Protein AF-A0A1N7RI82-F1 (afdb_monomer_lite)

Sequence (164 aa):
MKDYDRRIKKYEMATQLLIYEGQMLWTILSAFLVTNTLLLGFVGQMVSNLKPLTFLSNWPCFIAGILGFLLMIPWTGTFLRNSDYYHFRMEQAKEAEPEEYQLLRNRGELFAEGNRVVVNNKGIRIGHFACILRNKRAVYFLLGIFYVLYMFIIVTFGPWWCNK

Radius of gyration: 23.01 Å; chains: 1; bounding box: 55×22×74 Å

Organism: NCBI:txid477680

pLDDT: mean 87.97, std 8.35, range [49.88, 96.75]

Structure (mmCIF, N/CA/C/O backbone):
data_AF-A0A1N7RI82-F1
#
_entry.id   AF-A0A1N7RI82-F1
#
loop_
_atom_site.group_PDB
_atom_site.id
_atom_site.type_symbol
_atom_site.label_atom_id
_atom_site.label_alt_id
_atom_site.label_comp_id
_atom_site.label_asym_id
_atom_site.label_entity_id
_atom_site.label_seq_id
_atom_site.pdbx_PDB_ins_code
_atom_site.Cartn_x
_atom_site.Cartn_y
_atom_site.Cartn_z
_atom_site.occupancy
_atom_site.B_iso_or_equiv
_atom_site.auth_seq_id
_atom_site.auth_comp_id
_atom_site.auth_asym_id
_atom_site.auth_atom_id
_atom_site.pdbx_PDB_model_num
ATOM 1 N N . MET A 1 1 ? -10.164 -3.419 40.271 1.00 59.47 1 MET A N 1
ATOM 2 C CA . MET A 1 1 ? -10.758 -2.865 39.032 1.00 59.47 1 MET A CA 1
ATOM 3 C C . MET A 1 1 ? -12.102 -3.531 38.846 1.00 59.47 1 MET A C 1
ATOM 5 O O . MET A 1 1 ? -12.144 -4.749 38.989 1.00 59.47 1 MET A O 1
ATOM 9 N N . LYS A 1 2 ? -13.182 -2.778 38.606 1.00 82.62 2 LYS A N 1
ATOM 10 C CA . LYS A 1 2 ? -14.469 -3.406 38.277 1.00 82.62 2 LYS A CA 1
ATOM 11 C C . LYS A 1 2 ? -14.312 -4.129 36.933 1.00 82.62 2 LYS A C 1
ATOM 13 O O . LYS A 1 2 ? -13.524 -3.693 36.096 1.00 82.62 2 LYS A O 1
ATOM 18 N N . ASP A 1 3 ? -15.016 -5.242 36.742 1.00 85.62 3 ASP A N 1
ATOM 19 C CA . ASP A 1 3 ? -14.907 -6.062 35.523 1.00 85.62 3 ASP A CA 1
ATOM 20 C C . ASP A 1 3 ? -15.145 -5.232 34.245 1.00 85.62 3 ASP A C 1
ATOM 22 O O . ASP A 1 3 ? -14.400 -5.326 33.271 1.00 85.62 3 ASP A O 1
ATOM 26 N N . TYR A 1 4 ? -16.093 -4.296 34.320 1.00 86.06 4 TYR A N 1
ATOM 27 C CA . TYR A 1 4 ? -16.379 -3.310 33.280 1.00 86.06 4 TYR A CA 1
ATOM 28 C C . TYR A 1 4 ? -15.152 -2.478 32.861 1.00 86.06 4 TYR A C 1
ATOM 30 O O . TYR A 1 4 ? -14.824 -2.424 31.674 1.00 86.06 4 TYR A O 1
ATOM 38 N N . ASP A 1 5 ? -14.416 -1.907 33.823 1.00 90.50 5 ASP A N 1
ATOM 39 C CA . ASP A 1 5 ? -13.219 -1.093 33.555 1.00 90.50 5 ASP A CA 1
ATOM 40 C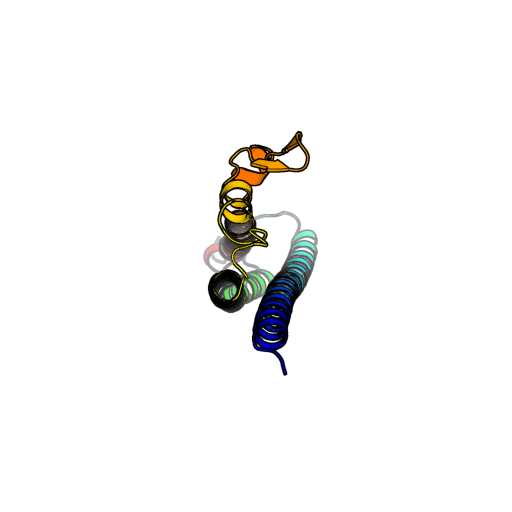 C . ASP A 1 5 ? -12.139 -1.914 32.836 1.00 90.50 5 ASP A C 1
ATOM 42 O O . ASP A 1 5 ? -11.432 -1.421 31.955 1.00 90.50 5 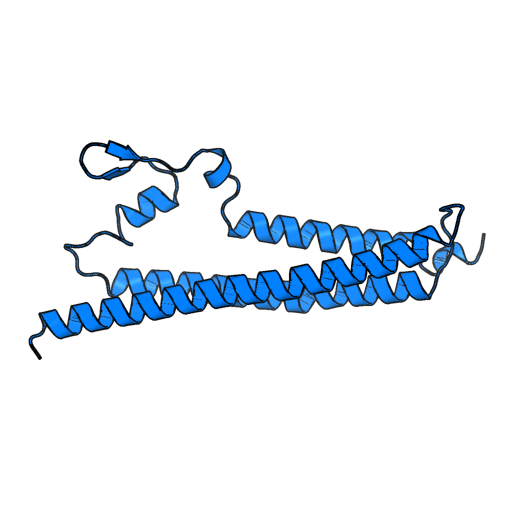ASP A O 1
ATOM 46 N N . ARG A 1 6 ? -12.023 -3.202 33.190 1.00 89.75 6 ARG A N 1
ATOM 47 C CA . ARG A 1 6 ? -11.075 -4.125 32.559 1.00 89.75 6 ARG A CA 1
ATOM 48 C C . ARG A 1 6 ? -11.442 -4.396 31.100 1.00 89.75 6 ARG A C 1
ATOM 50 O O . ARG A 1 6 ? -10.543 -4.418 30.258 1.00 89.75 6 ARG A O 1
ATOM 57 N N . ARG A 1 7 ? -12.730 -4.594 30.787 1.00 89.25 7 ARG A N 1
ATOM 58 C CA . ARG A 1 7 ? -13.189 -4.815 29.403 1.00 89.25 7 ARG A CA 1
ATOM 59 C C . ARG A 1 7 ? -12.972 -3.583 28.532 1.00 89.25 7 ARG A C 1
ATOM 61 O O . ARG A 1 7 ? -12.435 -3.722 27.438 1.00 89.25 7 ARG A O 1
ATOM 68 N N . ILE A 1 8 ? -13.313 -2.394 29.034 1.00 91.38 8 ILE A N 1
ATOM 69 C CA . ILE A 1 8 ? -13.075 -1.135 28.311 1.00 91.38 8 ILE A CA 1
ATOM 70 C C . ILE A 1 8 ? -11.592 -0.964 28.018 1.00 91.38 8 ILE A C 1
ATOM 72 O O . ILE A 1 8 ? -11.222 -0.723 26.874 1.00 91.38 8 ILE A O 1
ATOM 76 N N . LYS A 1 9 ? -10.732 -1.164 29.021 1.00 93.00 9 LYS A N 1
ATOM 77 C CA . LYS A 1 9 ? -9.287 -1.046 28.830 1.00 93.00 9 LYS A CA 1
ATOM 78 C C . LYS A 1 9 ? -8.762 -2.037 27.788 1.00 93.00 9 LYS A C 1
ATOM 80 O O . LYS A 1 9 ? -7.910 -1.681 26.981 1.00 93.00 9 LYS A O 1
ATOM 85 N N . LYS A 1 10 ? -9.279 -3.273 27.763 1.00 91.75 10 LYS A N 1
ATOM 86 C CA . LYS A 1 10 ? -8.923 -4.265 26.734 1.00 91.75 10 LYS A CA 1
ATOM 87 C C . LYS A 1 10 ? -9.333 -3.793 25.335 1.00 91.75 10 LYS A C 1
ATOM 89 O O . LYS A 1 10 ? -8.525 -3.890 24.415 1.00 91.75 10 LYS A O 1
ATOM 94 N N . TYR A 1 11 ? -10.552 -3.277 25.183 1.00 93.19 11 TYR A N 1
ATOM 95 C CA . TYR A 1 11 ? -11.046 -2.735 23.916 1.00 93.19 11 TYR A CA 1
ATOM 96 C C . TYR A 1 11 ? -10.230 -1.525 23.443 1.00 93.19 11 TYR A C 1
ATOM 98 O O . TYR A 1 11 ? -9.838 -1.451 22.278 1.00 93.19 11 TYR A O 1
ATOM 106 N N . GLU A 1 12 ? -9.907 -0.612 24.357 1.00 93.88 12 GLU A N 1
ATOM 107 C CA . GLU A 1 12 ? -9.074 0.556 24.081 1.00 93.88 12 GLU A CA 1
ATOM 108 C C . GLU A 1 12 ? -7.683 0.140 23.591 1.00 93.88 12 GLU A C 1
ATOM 110 O O . GLU A 1 12 ? -7.244 0.586 22.533 1.00 93.88 12 GLU A O 1
ATOM 115 N N . MET A 1 13 ? -7.018 -0.781 24.297 1.00 95.00 13 MET A N 1
ATOM 116 C CA . MET A 1 13 ? -5.702 -1.290 23.895 1.00 95.00 13 MET A CA 1
ATOM 117 C C . MET A 1 13 ? -5.752 -2.022 22.546 1.00 95.00 13 MET A C 1
ATOM 119 O O . MET A 1 13 ? -4.852 -1.853 21.724 1.00 95.00 13 MET A O 1
ATOM 123 N N . ALA A 1 14 ? -6.804 -2.806 22.283 1.00 93.81 14 ALA A N 1
ATOM 124 C CA . ALA A 1 14 ? -6.983 -3.480 20.997 1.00 93.81 14 ALA A CA 1
ATOM 125 C C . ALA A 1 14 ? -7.177 -2.475 19.847 1.00 93.81 14 ALA A C 1
ATOM 127 O O . ALA A 1 14 ? -6.582 -2.625 18.781 1.00 93.81 14 ALA A O 1
ATOM 128 N N . THR A 1 15 ? -7.948 -1.414 20.086 1.00 93.75 15 THR A N 1
ATOM 129 C CA . THR A 1 15 ? -8.180 -0.341 19.111 1.00 93.75 15 THR A CA 1
ATOM 130 C C . THR A 1 15 ? -6.909 0.471 18.858 1.00 93.75 15 THR A C 1
ATOM 132 O O . THR A 1 15 ? -6.587 0.766 17.710 1.00 93.75 15 THR A O 1
ATOM 135 N N . GLN A 1 16 ? -6.139 0.787 19.903 1.00 95.31 16 GLN A N 1
ATOM 136 C CA . GLN A 1 16 ? -4.841 1.455 19.765 1.00 95.31 16 GLN A CA 1
ATOM 137 C C . GLN A 1 16 ? -3.868 0.623 18.924 1.00 95.31 16 GLN A C 1
ATOM 139 O O . GLN A 1 16 ? -3.205 1.159 18.037 1.00 95.31 16 GLN A O 1
ATOM 144 N N . LEU A 1 17 ? -3.826 -0.694 19.148 1.00 94.00 17 LEU A N 1
ATOM 145 C CA . LEU A 1 17 ? -2.995 -1.599 18.361 1.00 94.00 17 LEU A CA 1
ATOM 146 C C . LEU A 1 17 ? -3.443 -1.653 16.893 1.00 94.00 17 LEU A C 1
ATOM 148 O O . LEU A 1 17 ? -2.609 -1.596 15.996 1.00 94.00 17 LEU A O 1
ATOM 152 N N . LEU A 1 18 ? -4.752 -1.697 16.634 1.00 93.25 18 LEU A N 1
ATOM 153 C CA . LEU A 1 18 ? -5.304 -1.628 15.280 1.00 93.25 18 LEU A CA 1
ATOM 154 C C . LEU A 1 18 ? -4.913 -0.326 14.557 1.00 93.25 18 LEU A C 1
ATOM 156 O O . LEU A 1 18 ? -4.528 -0.359 13.387 1.00 93.25 18 LEU A O 1
ATOM 160 N N . ILE A 1 19 ? -5.003 0.816 15.245 1.00 94.00 19 ILE A N 1
ATOM 161 C CA . ILE A 1 19 ? -4.603 2.120 14.696 1.00 94.00 19 ILE A CA 1
ATOM 162 C C . ILE A 1 19 ? -3.110 2.118 14.361 1.00 94.00 19 ILE A C 1
ATOM 164 O O . ILE A 1 19 ? -2.734 2.547 13.270 1.00 94.00 19 ILE A O 1
ATOM 168 N N . TYR A 1 20 ? -2.274 1.599 15.264 1.00 94.81 20 TYR A N 1
ATOM 169 C CA . TYR A 1 20 ? -0.834 1.473 15.051 1.00 94.81 20 TYR A CA 1
ATOM 170 C C . TYR A 1 20 ? -0.505 0.638 13.803 1.00 94.81 20 TYR A C 1
ATOM 172 O O . TYR A 1 20 ? 0.255 1.088 12.947 1.00 94.81 20 TYR A O 1
ATOM 180 N N . GLU A 1 21 ? -1.126 -0.534 13.638 1.00 91.94 21 GLU A N 1
ATOM 181 C CA . GLU A 1 21 ? -0.935 -1.370 12.441 1.00 91.94 21 GLU A CA 1
ATOM 182 C C . GLU A 1 21 ? -1.376 -0.644 11.160 1.00 91.94 21 GLU A C 1
ATOM 184 O O . GLU A 1 21 ? -0.702 -0.708 10.131 1.00 91.94 21 GLU A O 1
ATOM 189 N N . GLY A 1 22 ? -2.482 0.107 11.219 1.00 92.00 22 GLY A N 1
ATOM 190 C CA . GLY A 1 22 ? -2.943 0.934 10.102 1.00 92.00 22 GLY A CA 1
ATOM 191 C C . GLY A 1 22 ? -1.936 2.024 9.713 1.00 92.00 22 GLY A C 1
ATOM 192 O O . GLY A 1 22 ? -1.664 2.229 8.528 1.00 92.00 22 GLY A O 1
ATOM 193 N N . GLN A 1 23 ? -1.338 2.695 10.701 1.00 93.88 23 GLN A N 1
ATOM 194 C CA . GLN A 1 23 ? -0.295 3.703 10.485 1.00 93.88 23 GLN A CA 1
ATOM 195 C C . GLN A 1 23 ? 0.992 3.095 9.921 1.00 93.88 23 GLN A C 1
ATOM 197 O O . GLN A 1 23 ? 1.612 3.678 9.027 1.00 93.88 23 GLN A O 1
ATOM 202 N N . MET A 1 24 ? 1.382 1.914 10.400 1.00 91.19 24 MET A N 1
ATOM 203 C CA . MET A 1 24 ? 2.546 1.191 9.895 1.00 91.19 24 MET A CA 1
ATOM 204 C C . MET A 1 24 ? 2.350 0.788 8.430 1.00 91.19 24 MET A C 1
ATOM 206 O O . MET A 1 24 ? 3.229 1.039 7.605 1.00 91.19 24 MET A O 1
ATOM 210 N N . LEU A 1 25 ? 1.169 0.269 8.073 1.00 90.19 25 LEU A N 1
ATOM 211 C CA . LEU A 1 25 ? 0.810 -0.042 6.688 1.00 90.19 25 LEU A CA 1
ATOM 212 C C . LEU A 1 25 ? 0.918 1.199 5.788 1.00 90.19 25 LEU A C 1
ATOM 214 O O . LEU A 1 25 ? 1.517 1.125 4.713 1.00 90.19 25 LEU A O 1
ATOM 218 N N . TRP A 1 26 ? 0.401 2.348 6.236 1.00 90.62 26 TRP A N 1
ATOM 219 C CA . TRP A 1 26 ? 0.492 3.608 5.490 1.00 90.62 26 TRP A CA 1
ATOM 220 C C . TRP A 1 26 ? 1.932 4.117 5.335 1.00 90.62 26 TRP A C 1
ATOM 222 O O . TRP A 1 26 ? 2.329 4.565 4.256 1.00 90.62 26 TRP A O 1
ATOM 232 N N . THR A 1 27 ? 2.731 4.010 6.395 1.00 93.19 27 THR A N 1
ATOM 233 C CA . THR A 1 27 ? 4.144 4.414 6.401 1.00 93.19 27 THR A CA 1
ATOM 234 C C . THR A 1 27 ? 4.955 3.586 5.410 1.00 93.19 27 THR A C 1
ATOM 236 O O . THR A 1 27 ? 5.689 4.140 4.593 1.00 93.19 27 THR A O 1
ATOM 239 N N . ILE A 1 28 ? 4.772 2.264 5.424 1.00 90.75 28 ILE A N 1
ATOM 240 C CA . ILE A 1 28 ? 5.440 1.338 4.505 1.00 90.75 28 ILE A CA 1
ATOM 241 C C . ILE A 1 28 ? 5.031 1.631 3.062 1.00 90.75 28 ILE A C 1
ATOM 243 O O . ILE A 1 28 ? 5.893 1.742 2.190 1.00 90.75 28 ILE A O 1
ATOM 247 N N . LEU A 1 29 ? 3.728 1.799 2.808 1.00 91.62 29 LEU A N 1
ATOM 248 C CA . LEU A 1 29 ? 3.223 2.133 1.478 1.00 91.62 29 LEU A CA 1
ATOM 249 C C . LEU A 1 29 ? 3.874 3.416 0.946 1.00 91.62 29 LEU A C 1
ATOM 251 O O . LEU A 1 29 ? 4.347 3.438 -0.188 1.00 91.62 29 LEU A O 1
ATOM 255 N N . SER A 1 30 ? 3.942 4.454 1.780 1.00 93.19 30 SER A N 1
ATOM 256 C CA . SER A 1 30 ? 4.514 5.753 1.419 1.00 93.19 30 SER A CA 1
ATOM 257 C C . SER A 1 30 ? 6.019 5.670 1.151 1.00 93.19 30 SER A C 1
ATOM 259 O O . SER A 1 30 ? 6.492 6.200 0.147 1.00 93.19 30 SER A O 1
ATOM 261 N N . ALA A 1 31 ? 6.776 4.967 1.998 1.00 94.19 31 ALA A N 1
ATOM 262 C CA . ALA A 1 31 ? 8.226 4.834 1.860 1.00 94.19 31 ALA A CA 1
ATOM 263 C C . ALA A 1 31 ? 8.623 4.158 0.537 1.00 94.19 31 ALA A C 1
ATOM 265 O O . ALA A 1 31 ? 9.493 4.651 -0.190 1.00 94.19 31 ALA A O 1
ATOM 266 N N . PHE A 1 32 ? 7.947 3.063 0.182 1.00 93.81 32 PHE A N 1
ATOM 267 C CA . PHE A 1 32 ? 8.202 2.379 -1.082 1.00 93.81 32 PHE A CA 1
ATOM 268 C C . PHE A 1 32 ? 7.674 3.159 -2.286 1.00 93.81 32 PHE A C 1
ATOM 270 O O . PHE A 1 32 ? 8.348 3.193 -3.314 1.00 93.81 32 PHE A O 1
ATOM 277 N N . LEU A 1 33 ? 6.518 3.820 -2.177 1.00 94.31 33 LEU A N 1
ATOM 278 C CA . LEU A 1 33 ? 5.994 4.652 -3.259 1.00 94.31 33 LEU A CA 1
ATOM 279 C C . LEU A 1 33 ? 6.974 5.776 -3.619 1.00 94.31 33 LEU A C 1
ATOM 281 O O . LEU A 1 33 ? 7.293 5.959 -4.794 1.00 94.31 33 LEU A O 1
ATOM 285 N N . VAL A 1 34 ? 7.494 6.490 -2.617 1.00 95.50 34 VAL A N 1
ATOM 286 C CA . VAL A 1 34 ? 8.486 7.556 -2.8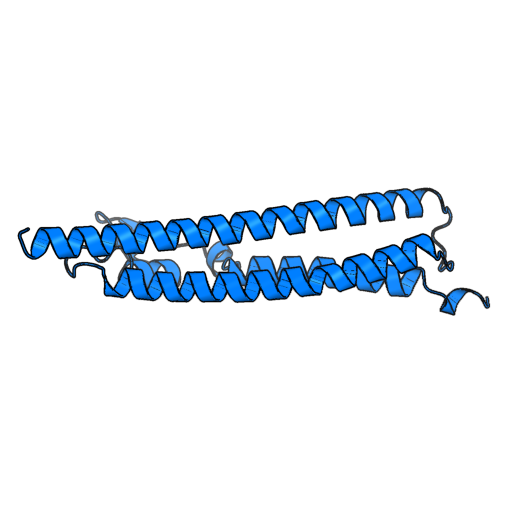16 1.00 95.50 34 VAL A CA 1
ATOM 287 C C . VAL A 1 34 ? 9.757 6.991 -3.441 1.00 95.50 34 VAL A C 1
ATOM 289 O O . VAL A 1 34 ? 10.219 7.510 -4.454 1.00 95.50 34 VAL A O 1
ATOM 292 N N . THR A 1 35 ? 10.279 5.890 -2.898 1.00 94.12 35 THR A N 1
ATOM 293 C CA . THR A 1 35 ? 11.499 5.247 -3.410 1.00 94.12 35 THR A CA 1
ATOM 294 C C . THR A 1 35 ? 11.368 4.852 -4.882 1.00 94.12 35 THR A C 1
ATOM 296 O O . THR A 1 35 ? 12.224 5.201 -5.694 1.00 94.12 35 THR A O 1
ATOM 299 N N . ASN A 1 36 ? 10.278 4.175 -5.256 1.00 93.56 36 ASN A N 1
ATOM 300 C CA . ASN A 1 36 ? 10.062 3.750 -6.640 1.00 93.56 36 ASN A CA 1
ATOM 301 C C . ASN A 1 36 ? 9.819 4.942 -7.578 1.00 93.56 36 ASN A C 1
ATOM 303 O O . ASN A 1 36 ? 10.306 4.947 -8.707 1.00 93.56 36 ASN A O 1
ATOM 307 N N . THR A 1 37 ? 9.125 5.983 -7.110 1.00 94.81 37 THR A N 1
ATOM 308 C CA . THR A 1 37 ? 8.914 7.217 -7.885 1.00 94.81 37 THR A CA 1
ATOM 309 C C . THR A 1 37 ? 10.234 7.935 -8.161 1.00 94.81 37 THR A C 1
ATOM 311 O O . THR A 1 37 ? 10.475 8.348 -9.292 1.00 94.81 37 THR A O 1
ATOM 314 N N . LEU A 1 38 ? 11.115 8.042 -7.161 1.00 95.31 38 LEU A N 1
ATOM 315 C CA . LEU A 1 38 ? 12.451 8.618 -7.333 1.00 95.31 38 LEU A CA 1
ATOM 316 C C . LEU A 1 38 ? 13.277 7.810 -8.335 1.00 95.31 38 LEU A C 1
ATOM 318 O O . LEU A 1 38 ? 13.870 8.387 -9.244 1.00 95.31 38 LEU A O 1
ATOM 322 N N . LEU A 1 39 ? 13.272 6.480 -8.213 1.00 93.06 39 LEU A N 1
ATOM 323 C CA . LEU A 1 39 ? 14.000 5.603 -9.127 1.00 93.06 39 LEU A CA 1
ATOM 324 C C . LEU A 1 39 ? 13.486 5.742 -10.567 1.00 93.06 39 LEU A C 1
ATOM 326 O O . LEU A 1 39 ? 14.287 5.890 -11.488 1.00 93.06 39 LEU A O 1
ATOM 330 N N . LEU A 1 40 ? 12.164 5.776 -10.768 1.00 93.94 40 LEU A N 1
ATOM 331 C CA . LEU A 1 40 ? 11.577 6.053 -12.082 1.00 93.94 40 LEU A CA 1
ATOM 332 C C . LEU A 1 40 ? 11.931 7.449 -12.599 1.00 93.94 40 LEU A C 1
ATOM 334 O O . LEU A 1 40 ? 12.180 7.594 -13.791 1.00 93.94 40 LEU A O 1
ATOM 338 N N . GLY A 1 41 ? 11.985 8.460 -11.730 1.00 93.44 41 GLY A N 1
ATOM 339 C CA . GLY A 1 41 ? 12.415 9.811 -12.092 1.00 93.44 41 GLY A CA 1
ATOM 340 C C . GLY A 1 41 ? 13.846 9.837 -12.629 1.00 93.44 41 GLY A C 1
ATOM 341 O O . GLY A 1 41 ? 14.097 10.422 -13.682 1.00 93.44 41 GLY A O 1
ATOM 342 N N . PHE A 1 42 ? 14.770 9.132 -11.967 1.00 91.44 42 PHE A N 1
ATOM 343 C CA . PHE A 1 42 ? 16.144 8.983 -12.452 1.00 91.44 42 PHE A CA 1
ATOM 344 C C . PHE A 1 42 ? 16.203 8.260 -13.798 1.00 91.44 42 PHE A C 1
ATOM 346 O O . PHE A 1 42 ? 16.865 8.745 -14.714 1.00 91.44 42 PHE A O 1
ATOM 353 N N . VAL A 1 43 ? 15.473 7.151 -13.955 1.00 90.38 43 VAL A N 1
ATOM 354 C CA . VAL A 1 43 ? 15.405 6.442 -15.243 1.00 90.38 43 VAL A CA 1
ATOM 355 C C . VAL A 1 43 ? 14.837 7.355 -16.331 1.00 90.38 43 VAL A C 1
ATOM 357 O O . VAL A 1 43 ? 15.424 7.461 -17.403 1.00 90.38 43 VAL A O 1
ATOM 360 N N . GLY A 1 44 ? 13.751 8.079 -16.054 1.00 90.06 44 GLY A N 1
ATOM 361 C CA . GLY A 1 44 ? 13.150 9.032 -16.986 1.00 90.06 44 GLY A CA 1
ATOM 362 C C . GLY A 1 44 ? 14.127 10.123 -17.430 1.00 90.06 44 GLY A C 1
ATOM 363 O O . GLY A 1 44 ? 14.221 10.416 -18.623 1.00 90.06 44 GLY A O 1
ATOM 364 N N . GLN A 1 45 ? 14.920 10.662 -16.500 1.00 89.75 45 GLN A N 1
ATOM 365 C CA . GLN A 1 45 ? 15.963 11.638 -16.814 1.00 89.75 45 GLN A CA 1
ATOM 366 C C . GLN A 1 45 ? 17.031 11.040 -17.738 1.00 89.75 45 GLN A C 1
ATOM 368 O O . GLN A 1 45 ? 17.402 11.664 -18.732 1.00 89.75 45 GLN A O 1
ATOM 373 N N . MET A 1 46 ? 17.499 9.822 -17.453 1.00 86.69 46 MET A N 1
ATOM 374 C CA . MET A 1 46 ? 18.495 9.141 -18.286 1.00 86.69 46 MET A CA 1
ATOM 375 C C . MET A 1 46 ? 17.969 8.892 -19.698 1.00 86.69 46 MET A C 1
ATOM 377 O O . MET A 1 46 ? 18.667 9.172 -20.668 1.00 86.69 46 MET A O 1
ATOM 381 N N . VAL A 1 47 ? 16.718 8.444 -19.814 1.00 86.25 47 VAL A N 1
ATOM 382 C CA . VAL A 1 47 ? 16.053 8.214 -21.100 1.00 86.25 47 VAL A CA 1
ATOM 383 C C . VAL A 1 47 ? 15.897 9.509 -21.897 1.00 86.25 47 VAL A C 1
ATOM 385 O O . VAL A 1 47 ? 16.102 9.509 -23.110 1.00 86.25 47 VAL A O 1
ATOM 388 N N . SER A 1 48 ? 15.593 10.632 -21.242 1.00 84.25 48 SER A N 1
ATOM 389 C CA . SER A 1 48 ? 15.407 11.919 -21.926 1.00 84.25 48 SER A CA 1
ATOM 390 C C . SER A 1 48 ? 16.664 12.420 -22.655 1.00 84.25 48 SER A C 1
ATOM 392 O O . SER A 1 48 ? 16.552 13.119 -23.666 1.00 84.25 48 SER A O 1
ATOM 394 N N . ASN A 1 49 ? 17.848 12.006 -22.190 1.00 81.50 49 ASN A N 1
ATOM 395 C CA . ASN A 1 49 ? 19.138 12.356 -22.781 1.00 81.50 49 ASN A CA 1
ATOM 396 C C . ASN A 1 49 ? 19.511 11.490 -24.000 1.00 81.50 49 ASN A C 1
ATOM 398 O O . ASN A 1 49 ? 20.449 11.831 -24.713 1.00 81.50 49 ASN A O 1
ATOM 402 N N . LEU A 1 50 ? 18.796 10.388 -24.262 1.00 75.00 50 LEU A N 1
ATOM 403 C CA . LEU A 1 50 ? 19.159 9.384 -25.276 1.00 75.00 50 LEU A CA 1
ATOM 404 C C . LEU A 1 50 ? 18.502 9.599 -26.651 1.00 75.00 50 LEU A C 1
ATOM 406 O O . LEU A 1 50 ? 18.478 8.670 -27.449 1.00 75.00 50 LEU A O 1
ATOM 410 N N . LYS A 1 51 ? 17.936 10.779 -26.947 1.00 70.31 51 LYS A N 1
ATOM 411 C CA . LYS A 1 51 ? 17.153 11.006 -28.182 1.00 70.31 51 LYS A CA 1
ATOM 412 C C . LYS A 1 51 ? 17.887 10.529 -29.457 1.00 70.31 51 LYS A C 1
ATOM 414 O O . LYS A 1 51 ? 19.034 10.930 -29.652 1.00 70.31 51 LYS A O 1
ATOM 419 N N . PRO A 1 52 ? 17.208 9.813 -30.382 1.00 64.81 52 PRO A N 1
ATOM 420 C CA . PRO A 1 52 ? 15.808 9.366 -30.346 1.00 64.81 52 PRO A CA 1
ATOM 421 C C . PRO A 1 52 ? 15.568 8.134 -29.455 1.00 64.81 52 PRO A C 1
ATOM 423 O O . PRO A 1 52 ? 16.458 7.328 -29.229 1.00 64.81 52 PRO A O 1
ATOM 426 N N . LEU A 1 53 ? 14.324 7.982 -28.983 1.00 64.38 53 LEU A N 1
ATOM 427 C CA . LEU A 1 53 ? 13.839 6.873 -28.145 1.00 64.38 53 LEU A CA 1
ATOM 428 C C . LEU A 1 53 ? 13.685 5.589 -28.985 1.00 64.38 53 LEU A C 1
ATOM 430 O O . LEU A 1 53 ? 12.593 5.057 -29.158 1.00 64.38 53 LEU A O 1
ATOM 434 N N . THR A 1 54 ? 14.767 5.145 -29.612 1.00 62.38 54 THR A N 1
ATOM 435 C CA . THR A 1 54 ? 14.825 3.856 -30.294 1.00 62.38 54 THR A CA 1
ATOM 436 C C . THR A 1 54 ? 15.069 2.754 -29.269 1.00 62.38 54 THR A C 1
ATOM 438 O O . THR A 1 54 ? 15.580 2.998 -28.175 1.00 62.38 54 THR A O 1
ATOM 441 N N . PHE A 1 55 ? 14.671 1.530 -29.618 1.00 65.44 55 PHE A N 1
ATOM 442 C CA . PHE A 1 55 ? 15.034 0.322 -28.887 1.00 65.44 55 PHE A CA 1
ATOM 443 C C . PHE A 1 55 ? 16.557 0.153 -28.921 1.00 65.44 55 PHE A C 1
ATOM 445 O O . PHE A 1 55 ? 17.111 -0.495 -29.804 1.00 65.44 55 PHE A O 1
ATOM 452 N N . LEU A 1 56 ? 17.227 0.830 -27.997 1.00 70.94 56 LEU A N 1
ATOM 453 C CA . LEU A 1 56 ? 18.668 0.871 -27.845 1.00 70.94 56 LEU A CA 1
ATOM 454 C C . LEU A 1 56 ? 19.012 0.190 -26.533 1.00 70.94 56 LEU A C 1
ATOM 456 O O . LEU A 1 56 ? 18.440 0.492 -25.484 1.00 70.94 56 LEU A O 1
ATOM 460 N N . SER A 1 57 ? 19.983 -0.712 -26.598 1.00 78.75 57 SER A N 1
ATOM 461 C CA . SER A 1 57 ? 20.549 -1.308 -25.399 1.00 78.75 57 SER A CA 1
ATOM 462 C C . SER A 1 57 ? 21.190 -0.206 -24.555 1.00 78.75 57 SER A C 1
ATOM 464 O O . SER A 1 57 ? 22.145 0.447 -24.977 1.00 78.75 57 SER A O 1
ATOM 466 N N . ASN A 1 58 ? 20.642 0.027 -23.364 1.00 86.12 58 ASN A N 1
ATOM 467 C CA . ASN A 1 58 ? 21.189 0.961 -22.393 1.00 86.12 58 ASN A CA 1
ATOM 468 C C . ASN A 1 58 ? 21.357 0.227 -21.068 1.00 86.12 58 ASN A C 1
ATOM 470 O O . ASN A 1 58 ? 20.421 0.091 -20.279 1.00 86.12 58 ASN A O 1
ATOM 474 N N . TRP A 1 59 ? 22.582 -0.239 -20.838 1.00 87.56 59 TRP A N 1
ATOM 475 C CA . TRP A 1 59 ? 22.954 -1.000 -19.649 1.00 87.56 59 TRP A CA 1
ATOM 476 C C . TRP A 1 59 ? 22.534 -0.330 -18.331 1.00 87.56 59 TRP A C 1
ATOM 478 O O . TRP A 1 59 ? 21.930 -1.012 -17.501 1.00 87.56 59 TRP A O 1
ATOM 488 N N . PRO A 1 60 ? 22.771 0.980 -18.124 1.00 89.00 60 PRO A N 1
ATOM 489 C CA . PRO A 1 60 ? 22.301 1.655 -16.919 1.00 89.00 60 PRO A CA 1
ATOM 490 C C . PRO A 1 60 ? 20.776 1.613 -16.719 1.00 89.00 60 PRO A C 1
ATOM 492 O O . PRO A 1 60 ? 20.318 1.292 -15.624 1.00 89.00 60 PRO A O 1
ATOM 495 N N . CYS A 1 61 ? 19.982 1.882 -17.763 1.00 90.31 61 CYS A N 1
ATOM 496 C CA . CYS A 1 61 ? 18.516 1.833 -17.676 1.00 90.31 61 CYS A CA 1
ATOM 497 C C . CYS A 1 61 ? 18.010 0.402 -17.458 1.00 90.31 61 CYS A C 1
ATOM 499 O O . CYS A 1 61 ? 17.078 0.186 -16.685 1.00 90.31 61 CYS A O 1
ATOM 501 N N . PHE A 1 62 ? 18.651 -0.583 -18.088 1.00 91.69 62 PHE A N 1
ATOM 502 C CA . PHE A 1 62 ? 18.340 -1.998 -17.911 1.00 91.69 62 PHE A CA 1
ATOM 503 C C . PHE A 1 62 ? 18.599 -2.472 -16.475 1.00 91.69 62 PHE A C 1
ATOM 505 O O . PHE A 1 62 ? 17.712 -3.061 -15.855 1.00 91.69 62 PHE A O 1
ATOM 512 N N . ILE A 1 63 ? 19.773 -2.157 -15.910 1.00 92.25 63 ILE A N 1
ATOM 513 C CA . ILE A 1 63 ? 20.102 -2.477 -14.513 1.00 92.25 63 ILE A CA 1
ATOM 514 C C . ILE A 1 63 ? 19.116 -1.786 -13.567 1.00 92.25 63 ILE A C 1
ATOM 516 O O . ILE A 1 63 ? 18.599 -2.429 -12.655 1.00 92.25 63 ILE A O 1
ATOM 520 N N . ALA A 1 64 ? 18.813 -0.504 -13.791 1.00 93.00 64 ALA A N 1
ATOM 521 C CA . ALA A 1 64 ? 17.843 0.226 -12.978 1.00 93.00 64 ALA A CA 1
ATOM 522 C C . ALA A 1 64 ? 16.439 -0.399 -13.051 1.00 93.00 64 ALA A C 1
ATOM 524 O O . ALA A 1 64 ? 15.769 -0.510 -12.026 1.00 93.00 64 ALA A O 1
ATOM 525 N N . GLY A 1 65 ? 16.017 -0.870 -14.230 1.00 94.50 65 GLY A N 1
ATOM 526 C CA . GLY A 1 65 ? 14.773 -1.616 -14.414 1.00 94.50 65 GLY A CA 1
ATOM 527 C C . GLY A 1 65 ? 14.744 -2.921 -13.615 1.00 94.50 65 GLY A C 1
ATOM 528 O O . GLY A 1 65 ? 13.769 -3.176 -12.911 1.00 94.50 65 GLY A O 1
ATOM 529 N N . ILE A 1 66 ? 15.822 -3.714 -13.657 1.00 95.44 66 ILE A N 1
ATOM 530 C CA . ILE A 1 66 ? 15.950 -4.949 -12.861 1.00 95.44 66 ILE A CA 1
ATOM 531 C C . ILE A 1 66 ? 15.909 -4.637 -11.365 1.00 95.44 66 ILE A C 1
ATOM 533 O O . ILE A 1 66 ? 15.166 -5.281 -10.630 1.00 95.44 66 ILE A O 1
ATOM 537 N N . LEU A 1 67 ? 16.679 -3.649 -10.907 1.00 94.81 67 LEU A N 1
ATOM 538 C CA . LEU A 1 67 ? 16.707 -3.257 -9.498 1.00 94.81 67 LEU A CA 1
ATOM 539 C C . LEU A 1 67 ? 15.334 -2.773 -9.026 1.00 94.81 67 LEU A C 1
ATOM 541 O O . LEU A 1 67 ? 14.868 -3.217 -7.981 1.00 94.81 67 LEU A O 1
ATOM 545 N N . GLY A 1 68 ? 14.659 -1.931 -9.813 1.00 94.88 68 GLY A N 1
ATOM 546 C CA . GLY A 1 68 ? 13.291 -1.496 -9.537 1.00 94.88 68 GLY A CA 1
ATOM 547 C C . GLY A 1 68 ? 12.323 -2.674 -9.447 1.00 94.88 68 GLY A C 1
ATOM 548 O O . GLY A 1 68 ? 11.594 -2.806 -8.468 1.00 94.88 68 GLY A O 1
ATOM 549 N N . PHE A 1 69 ? 12.381 -3.603 -10.405 1.00 95.88 69 PHE A N 1
ATOM 550 C CA . PHE A 1 69 ? 11.555 -4.811 -10.390 1.00 95.88 69 PHE A CA 1
ATOM 551 C C . PHE A 1 69 ? 11.829 -5.696 -9.164 1.00 95.88 69 PHE A C 1
ATOM 553 O O . PHE A 1 69 ? 10.895 -6.197 -8.538 1.00 95.88 69 PHE A O 1
ATOM 560 N N . LEU A 1 70 ? 13.095 -5.869 -8.777 1.00 95.62 70 LEU A N 1
ATOM 561 C CA . LEU A 1 70 ? 13.466 -6.622 -7.579 1.00 95.62 70 LEU A CA 1
ATOM 562 C C . LEU A 1 70 ? 12.986 -5.931 -6.299 1.00 95.62 70 LEU A C 1
ATOM 564 O O . LEU A 1 70 ? 12.523 -6.622 -5.396 1.00 95.62 70 LEU A O 1
ATOM 568 N N . LEU A 1 71 ? 13.022 -4.595 -6.230 1.00 94.31 71 LEU A N 1
ATOM 569 C CA . LEU A 1 71 ? 12.496 -3.812 -5.102 1.00 94.31 71 LEU A CA 1
ATOM 570 C C . LEU A 1 71 ? 10.974 -3.938 -4.938 1.00 94.31 71 LEU A C 1
ATOM 572 O O . LEU A 1 71 ? 10.463 -3.789 -3.824 1.00 94.31 71 LEU A O 1
ATOM 576 N N . MET A 1 72 ? 10.245 -4.289 -5.999 1.00 95.50 72 MET A N 1
ATOM 577 C CA . MET A 1 72 ? 8.813 -4.577 -5.903 1.00 95.50 72 MET A CA 1
ATOM 578 C C . MET A 1 72 ? 8.508 -5.838 -5.083 1.00 95.50 72 MET A C 1
ATOM 580 O O . MET A 1 72 ? 7.440 -5.920 -4.474 1.00 95.50 72 MET A O 1
ATOM 584 N N . ILE A 1 73 ? 9.427 -6.811 -5.026 1.00 94.56 73 ILE A N 1
ATOM 585 C CA . ILE A 1 73 ? 9.242 -8.062 -4.272 1.00 94.56 73 ILE A CA 1
ATOM 586 C C . ILE A 1 73 ? 9.114 -7.795 -2.760 1.00 94.56 73 ILE A C 1
ATOM 588 O O . ILE A 1 73 ? 8.074 -8.146 -2.192 1.00 94.56 73 ILE A O 1
ATOM 592 N N . PRO A 1 74 ? 10.093 -7.158 -2.078 1.00 94.56 74 PRO A N 1
ATOM 593 C CA . PRO A 1 74 ? 9.963 -6.847 -0.660 1.00 94.56 74 PRO A CA 1
ATOM 594 C C . PRO A 1 74 ? 8.838 -5.846 -0.392 1.00 94.56 74 PRO A C 1
ATOM 596 O O . PRO A 1 74 ? 8.198 -5.958 0.652 1.00 94.56 74 PRO A O 1
ATOM 599 N N . TRP A 1 75 ? 8.533 -4.924 -1.316 1.00 94.69 75 TRP A N 1
ATOM 600 C CA . TRP A 1 75 ? 7.377 -4.034 -1.164 1.00 94.69 75 TRP A CA 1
ATOM 601 C C . TRP A 1 75 ? 6.070 -4.829 -1.098 1.00 94.69 75 TRP A C 1
ATOM 603 O O . TRP A 1 75 ? 5.307 -4.697 -0.140 1.00 94.69 75 TRP A O 1
ATOM 613 N N . THR A 1 76 ? 5.849 -5.711 -2.073 1.00 94.62 76 THR A N 1
ATOM 614 C CA . THR A 1 76 ? 4.652 -6.552 -2.147 1.00 94.62 76 THR A CA 1
ATOM 615 C C . THR A 1 76 ? 4.556 -7.472 -0.934 1.00 94.62 76 THR A C 1
ATOM 617 O O . THR A 1 76 ? 3.513 -7.520 -0.285 1.00 94.62 76 THR A O 1
ATOM 620 N N . GLY A 1 77 ? 5.648 -8.153 -0.570 1.00 94.44 77 GLY A N 1
ATOM 621 C CA . GLY A 1 77 ? 5.676 -9.048 0.589 1.00 94.44 77 GLY A CA 1
ATOM 622 C C . GLY A 1 77 ? 5.393 -8.321 1.905 1.00 94.44 77 GLY A C 1
ATOM 623 O O . GLY A 1 77 ? 4.588 -8.783 2.715 1.00 94.44 77 GLY A O 1
ATOM 624 N N . THR A 1 78 ? 5.993 -7.146 2.100 1.00 93.44 78 THR A N 1
ATOM 625 C CA . THR A 1 78 ? 5.770 -6.335 3.301 1.00 93.44 78 THR A CA 1
ATOM 626 C C . THR A 1 78 ? 4.334 -5.813 3.346 1.00 93.44 78 THR A C 1
ATOM 628 O O . THR A 1 78 ? 3.702 -5.874 4.399 1.00 93.44 78 THR A O 1
ATOM 631 N N . PHE A 1 79 ? 3.778 -5.357 2.221 1.00 91.75 79 PHE A N 1
ATOM 632 C CA . PHE A 1 79 ? 2.384 -4.919 2.152 1.00 91.75 79 PHE A CA 1
ATOM 633 C C . PHE A 1 79 ? 1.401 -6.056 2.458 1.00 91.75 79 PHE A C 1
ATOM 635 O O . PHE A 1 79 ? 0.497 -5.864 3.267 1.00 91.75 79 PHE A O 1
ATOM 642 N N . LEU A 1 80 ? 1.596 -7.240 1.865 1.00 91.88 80 LEU A N 1
ATOM 643 C CA . LEU A 1 80 ? 0.766 -8.420 2.125 1.00 91.88 80 LEU A CA 1
ATOM 644 C C . LEU A 1 80 ? 0.767 -8.773 3.610 1.00 91.88 80 LEU A C 1
ATOM 646 O O . LEU A 1 80 ? -0.290 -8.820 4.234 1.00 91.88 80 LEU A O 1
ATOM 650 N N . ARG A 1 81 ? 1.965 -8.908 4.190 1.00 92.88 81 ARG A N 1
ATOM 651 C CA . ARG A 1 81 ? 2.130 -9.220 5.607 1.00 92.88 81 ARG A CA 1
ATOM 652 C C . ARG A 1 81 ? 1.410 -8.199 6.488 1.00 92.88 81 ARG A C 1
ATOM 654 O O . ARG A 1 81 ? 0.601 -8.587 7.320 1.00 92.88 81 ARG A O 1
ATOM 661 N N . ASN A 1 82 ? 1.663 -6.904 6.299 1.00 90.44 82 ASN A N 1
ATOM 662 C CA . ASN A 1 82 ? 1.043 -5.861 7.125 1.00 90.44 82 ASN A CA 1
ATOM 663 C C . ASN A 1 82 ? -0.473 -5.758 6.908 1.00 90.44 82 ASN A C 1
ATOM 665 O O . ASN A 1 82 ? -1.209 -5.511 7.858 1.00 90.44 82 ASN A O 1
ATOM 669 N N . SER A 1 83 ? -0.962 -5.992 5.687 1.00 90.69 83 SER A N 1
ATOM 670 C CA . SER A 1 83 ? -2.400 -6.058 5.419 1.00 90.69 83 SER A CA 1
ATOM 671 C C . SER A 1 83 ? -3.059 -7.185 6.209 1.00 90.69 83 SER A C 1
ATOM 673 O O . SER A 1 83 ? -4.153 -6.985 6.735 1.00 90.69 83 SER A O 1
ATOM 675 N N . ASP A 1 84 ? -2.418 -8.348 6.299 1.00 91.50 84 ASP A N 1
ATOM 676 C CA . ASP A 1 84 ? -2.958 -9.491 7.030 1.00 91.50 84 ASP A CA 1
ATOM 677 C C . ASP A 1 84 ? -2.894 -9.266 8.549 1.00 91.50 84 ASP A C 1
ATOM 679 O O . ASP A 1 84 ? -3.869 -9.551 9.244 1.00 91.50 84 ASP A O 1
ATOM 683 N N . TYR A 1 85 ? -1.821 -8.651 9.065 1.00 91.06 85 TYR A N 1
ATOM 684 C CA . TYR A 1 85 ? -1.758 -8.211 10.467 1.00 91.06 85 TYR A CA 1
ATOM 685 C C . TYR A 1 85 ? -2.852 -7.197 10.802 1.00 91.06 85 TYR A C 1
ATOM 687 O O . TYR A 1 85 ? -3.516 -7.337 11.828 1.00 91.06 85 TYR A O 1
ATOM 695 N N . TYR A 1 86 ? -3.094 -6.217 9.930 1.00 91.81 86 TYR A N 1
ATOM 696 C CA . TYR A 1 86 ? -4.166 -5.245 10.114 1.00 91.81 86 TYR A CA 1
ATOM 697 C C . TYR A 1 86 ? -5.539 -5.925 10.196 1.00 91.81 86 TYR A C 1
ATOM 699 O O . TYR A 1 86 ? -6.312 -5.649 11.113 1.00 91.81 86 TYR A O 1
ATOM 707 N N . HIS A 1 87 ? -5.834 -6.859 9.283 1.00 91.69 87 HIS A N 1
ATOM 708 C CA . HIS A 1 87 ? -7.077 -7.633 9.329 1.00 91.69 87 HIS A CA 1
ATOM 709 C C . HIS A 1 87 ? -7.185 -8.464 10.607 1.00 91.69 87 HIS A C 1
ATOM 711 O O . HIS A 1 87 ? -8.223 -8.447 11.263 1.00 91.69 87 HIS A O 1
ATOM 717 N N . PHE A 1 88 ? -6.105 -9.129 11.004 1.00 92.81 88 PHE A N 1
ATOM 718 C CA . PHE A 1 88 ? -6.063 -9.892 12.243 1.00 92.81 88 PHE A CA 1
ATOM 719 C C . PHE A 1 88 ? -6.347 -9.015 13.473 1.00 92.81 88 PHE A C 1
ATOM 721 O O . PHE A 1 88 ? -7.177 -9.374 14.306 1.00 92.81 88 PHE A O 1
ATOM 728 N N . ARG A 1 89 ? -5.724 -7.833 13.582 1.00 92.38 89 ARG A N 1
ATOM 729 C CA . ARG A 1 89 ? -5.990 -6.904 14.694 1.00 92.38 89 ARG A CA 1
ATOM 730 C C . ARG A 1 89 ? -7.394 -6.317 14.650 1.00 92.38 89 ARG A C 1
ATOM 732 O O . ARG A 1 89 ? -7.963 -6.080 15.710 1.00 92.38 89 ARG A O 1
ATOM 739 N N . MET A 1 90 ? -7.962 -6.116 13.462 1.00 93.25 90 MET A N 1
ATOM 740 C CA . MET A 1 90 ? -9.349 -5.672 13.312 1.00 93.25 90 MET A CA 1
ATOM 741 C C . MET A 1 90 ? -10.305 -6.700 13.922 1.00 93.25 90 MET A C 1
ATOM 743 O O . MET A 1 90 ? -11.170 -6.333 14.712 1.00 93.25 90 MET A O 1
ATOM 747 N N . GLU A 1 91 ? -10.108 -7.988 13.629 1.00 93.19 91 GLU A N 1
ATOM 748 C CA . GLU A 1 91 ? -10.915 -9.061 14.222 1.00 93.19 91 GLU A CA 1
ATOM 749 C C . GLU A 1 91 ? -10.726 -9.157 15.745 1.00 93.19 91 GLU A C 1
ATOM 751 O O . GLU A 1 91 ? -11.702 -9.298 16.479 1.00 93.19 91 GLU A O 1
ATOM 756 N N . GLN A 1 92 ? -9.503 -8.971 16.255 1.00 92.56 92 GLN A N 1
ATOM 757 C CA . GLN A 1 92 ? -9.266 -8.909 17.704 1.00 92.56 92 GLN A CA 1
ATOM 758 C C . GLN A 1 92 ? -9.949 -7.708 18.374 1.00 92.56 92 GLN A C 1
ATOM 760 O O . GLN A 1 92 ? -10.463 -7.828 19.487 1.00 92.56 92 GLN A O 1
ATOM 765 N N . ALA A 1 93 ? -9.959 -6.546 17.717 1.00 92.88 93 ALA A N 1
ATOM 766 C CA . ALA A 1 93 ? -10.622 -5.350 18.226 1.00 92.88 93 ALA A CA 1
ATOM 767 C C . ALA A 1 93 ? -12.145 -5.526 18.256 1.00 92.88 93 ALA A C 1
ATOM 769 O O . ALA A 1 93 ? -12.775 -5.167 19.249 1.00 92.88 93 ALA A O 1
ATOM 770 N N . LYS A 1 94 ? -12.720 -6.164 17.228 1.00 91.94 94 LYS A N 1
ATOM 771 C CA . LYS A 1 94 ? -14.125 -6.591 17.219 1.00 91.94 94 LYS A CA 1
ATOM 772 C C . LYS A 1 94 ? -14.427 -7.551 18.366 1.00 91.94 94 LYS A C 1
ATOM 774 O O . LYS A 1 94 ? -15.420 -7.381 19.060 1.00 91.94 94 LYS A O 1
ATOM 779 N N . GLU A 1 95 ? -13.581 -8.553 18.594 1.00 91.88 95 GLU A N 1
ATOM 780 C CA . GLU A 1 95 ? -13.768 -9.513 19.687 1.00 91.88 95 GLU A CA 1
ATOM 781 C C . GLU A 1 95 ? -13.730 -8.855 21.070 1.00 91.88 95 GLU A C 1
ATOM 783 O O . GLU A 1 95 ? -14.493 -9.230 21.958 1.00 91.88 95 GLU A O 1
ATOM 788 N N . ALA A 1 96 ? -12.869 -7.852 21.247 1.00 91.31 96 ALA A N 1
ATOM 789 C CA . ALA A 1 96 ? -12.759 -7.096 22.487 1.00 91.31 96 ALA A CA 1
ATOM 790 C C . ALA A 1 96 ? -13.883 -6.062 22.688 1.00 91.31 96 ALA A C 1
ATOM 792 O O . ALA A 1 96 ? -14.001 -5.521 23.788 1.00 91.31 96 ALA A O 1
ATOM 793 N N . GLU A 1 97 ? -14.678 -5.772 21.658 1.00 90.88 97 GLU A N 1
ATOM 794 C CA . GLU A 1 97 ? -15.712 -4.743 21.689 1.00 90.88 97 GLU A CA 1
ATOM 795 C C . GLU A 1 97 ? -16.871 -5.109 22.638 1.00 90.88 97 GLU A C 1
ATOM 797 O O . GLU A 1 97 ? -17.453 -6.192 22.506 1.00 90.88 97 GLU A O 1
ATOM 802 N N . PRO A 1 98 ? -17.258 -4.216 23.574 1.00 89.69 98 PRO A N 1
ATOM 803 C CA . PRO A 1 98 ? -18.472 -4.391 24.366 1.00 89.69 98 PRO A CA 1
ATOM 804 C C . PRO A 1 98 ? -19.727 -4.424 23.481 1.00 89.69 98 PRO A C 1
ATOM 806 O O . PRO A 1 98 ? -19.870 -3.605 22.575 1.00 89.69 98 PRO A O 1
ATOM 809 N N . GLU A 1 99 ? -20.678 -5.312 23.785 1.00 86.19 99 GLU A N 1
ATOM 810 C CA . GLU A 1 99 ? -21.887 -5.531 22.963 1.00 86.19 99 GLU A CA 1
ATOM 811 C C . GLU A 1 99 ? -22.721 -4.263 22.711 1.00 86.19 99 GLU A C 1
ATOM 813 O O . GLU A 1 99 ? -23.367 -4.133 21.670 1.00 86.19 99 GLU A O 1
ATOM 818 N N . GLU A 1 100 ? -22.673 -3.312 23.644 1.00 86.12 100 GLU A N 1
ATOM 819 C CA . GLU A 1 100 ? -23.412 -2.048 23.607 1.00 86.12 100 GLU A CA 1
ATOM 820 C C . GLU A 1 100 ? -22.887 -1.059 22.546 1.00 86.12 100 GLU A C 1
ATOM 822 O O . GLU A 1 100 ? -23.625 -0.173 22.121 1.00 86.12 100 GLU A O 1
ATOM 827 N N . TYR A 1 101 ? -21.625 -1.184 22.113 1.00 84.06 101 TYR A N 1
ATOM 828 C CA . TYR A 1 101 ? -20.944 -0.157 21.313 1.00 84.06 101 TYR A CA 1
ATOM 829 C C . TYR A 1 101 ? -21.213 -0.318 19.807 1.00 84.06 101 TYR A C 1
ATOM 831 O O . TYR A 1 101 ? -21.556 0.660 19.142 1.00 84.06 101 TYR A O 1
ATOM 839 N N . GLN A 1 102 ? -21.108 -1.543 19.273 1.00 84.56 102 GLN A N 1
ATOM 840 C CA . GLN A 1 102 ? -21.356 -1.881 17.855 1.00 84.56 102 GLN A CA 1
ATOM 841 C C . GLN A 1 102 ? -20.684 -0.929 16.832 1.00 84.56 102 GLN A C 1
ATOM 843 O O . GLN A 1 102 ? -21.236 -0.658 15.763 1.00 84.56 102 GLN A O 1
ATOM 848 N N . LEU A 1 103 ? -19.518 -0.382 17.172 1.00 85.88 103 LEU A N 1
ATOM 849 C CA . LEU A 1 103 ? -18.693 0.513 16.366 1.00 85.88 103 LEU A CA 1
ATOM 850 C C . LEU A 1 103 ? -17.916 -0.254 15.296 1.00 85.88 103 LEU A C 1
ATOM 852 O O . LEU A 1 103 ? -17.866 0.192 14.150 1.00 85.88 103 LEU A O 1
ATOM 856 N N . LEU A 1 104 ? -17.308 -1.389 15.657 1.00 85.06 104 LEU A N 1
ATOM 857 C CA . LEU A 1 104 ? -16.539 -2.220 14.725 1.00 85.06 104 LEU A CA 1
ATOM 858 C C . LEU A 1 104 ? -17.372 -3.396 14.215 1.00 85.06 104 LEU A C 1
ATOM 860 O O . LEU A 1 104 ? -17.361 -3.676 13.017 1.00 85.06 104 LEU A O 1
ATOM 864 N N . ARG A 1 105 ? -18.110 -4.064 15.104 1.00 86.88 105 ARG A N 1
ATOM 865 C CA . ARG A 1 105 ? -19.013 -5.179 14.780 1.00 86.88 105 ARG A CA 1
ATOM 866 C C . ARG A 1 105 ? -20.361 -4.708 14.244 1.00 86.88 105 ARG A C 1
ATOM 868 O O . ARG A 1 105 ? -20.810 -3.603 14.550 1.00 86.88 105 ARG A O 1
ATOM 875 N N . ASN A 1 106 ? -21.061 -5.577 13.510 1.00 86.06 106 ASN A N 1
ATOM 876 C CA . ASN A 1 106 ? -22.417 -5.350 12.998 1.00 86.06 106 ASN A CA 1
ATOM 877 C C . ASN A 1 106 ? -22.509 -4.102 12.103 1.00 86.06 106 ASN A C 1
ATOM 879 O O . ASN A 1 106 ? -22.315 -4.174 10.893 1.00 86.06 106 ASN A O 1
ATOM 883 N N . ARG A 1 107 ? -22.791 -2.930 12.689 1.00 84.50 107 ARG A N 1
ATOM 884 C CA . ARG A 1 107 ? -22.960 -1.668 11.955 1.00 84.50 107 ARG A CA 1
ATOM 885 C C . ARG A 1 107 ? -21.667 -1.248 11.264 1.00 84.50 107 ARG A C 1
ATOM 887 O O . ARG A 1 107 ? -21.724 -0.811 10.116 1.00 84.50 107 ARG A O 1
ATOM 894 N N . GLY A 1 108 ? -20.527 -1.411 11.939 1.00 84.94 108 GLY A N 1
ATOM 895 C CA . GLY A 1 108 ? -19.207 -1.131 11.370 1.00 84.94 108 GLY A CA 1
ATOM 896 C C . GLY A 1 108 ? -18.889 -2.011 10.159 1.00 84.94 108 GLY A C 1
ATOM 897 O O . GLY A 1 108 ? -18.449 -1.507 9.127 1.00 84.94 108 GLY A O 1
ATOM 898 N N . GLU A 1 109 ? -19.193 -3.307 10.242 1.00 85.56 109 GLU A N 1
ATOM 899 C CA . 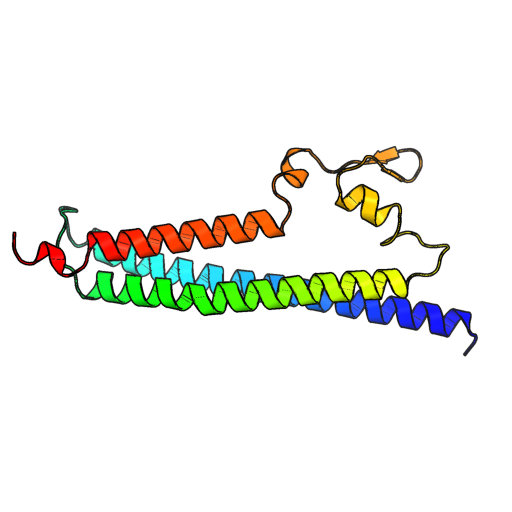GLU A 1 109 ? -19.004 -4.271 9.148 1.00 85.56 109 GLU A CA 1
ATOM 900 C C . GLU A 1 109 ? -19.911 -3.975 7.958 1.00 85.56 109 GLU A C 1
ATOM 902 O O . GLU A 1 109 ? -19.423 -3.835 6.838 1.00 85.56 109 GLU A O 1
ATOM 907 N N . LEU A 1 110 ? -21.210 -3.778 8.206 1.00 85.44 110 LEU A N 1
ATOM 908 C CA . LEU A 1 110 ? -22.171 -3.413 7.166 1.00 85.44 110 LEU A CA 1
ATOM 909 C C . LEU A 1 110 ? -21.734 -2.132 6.446 1.00 85.44 110 LEU A C 1
ATOM 911 O O . LEU A 1 110 ? -21.776 -2.066 5.217 1.00 85.44 110 LEU A O 1
ATOM 915 N N . PHE A 1 111 ? -21.262 -1.128 7.191 1.00 87.81 111 PHE A N 1
ATOM 916 C CA . PHE A 1 111 ? -20.740 0.098 6.597 1.00 87.81 111 PHE A CA 1
ATOM 917 C C . PHE A 1 111 ? -19.492 -0.168 5.748 1.00 87.81 111 PHE A C 1
ATOM 919 O O . PHE A 1 111 ? -19.416 0.308 4.615 1.00 87.81 111 PHE A O 1
ATOM 926 N N . ALA A 1 112 ? -18.538 -0.950 6.261 1.00 84.69 112 ALA A N 1
ATOM 927 C CA . ALA A 1 112 ? -17.292 -1.291 5.574 1.00 84.69 112 ALA A CA 1
ATOM 928 C C . ALA A 1 112 ? -17.503 -2.123 4.295 1.00 84.69 112 ALA A C 1
ATOM 930 O O . ALA A 1 112 ? -16.700 -2.044 3.364 1.00 84.69 112 ALA A O 1
ATOM 931 N N . GLU A 1 113 ? -18.587 -2.894 4.226 1.00 84.06 113 GLU A N 1
ATOM 932 C CA . GLU A 1 113 ? -19.027 -3.623 3.030 1.00 84.06 113 GLU A CA 1
ATOM 933 C C . GLU A 1 113 ? -19.748 -2.734 2.007 1.00 84.06 113 GLU A C 1
ATOM 935 O O . GLU A 1 113 ? -20.035 -3.169 0.893 1.00 84.06 113 GLU A O 1
ATOM 940 N N . GLY A 1 114 ? -20.022 -1.475 2.356 1.00 83.31 114 GLY A N 1
ATOM 941 C CA . GLY A 1 114 ? -20.738 -0.534 1.502 1.00 83.31 114 GLY A CA 1
ATOM 942 C C . GLY A 1 114 ? -22.260 -0.647 1.596 1.00 83.31 114 GLY A C 1
ATOM 943 O O . GLY A 1 114 ? -22.959 -0.050 0.767 1.00 83.31 114 GLY A O 1
ATOM 944 N N . ASN A 1 115 ? -22.784 -1.362 2.597 1.00 86.38 115 ASN A N 1
ATOM 945 C CA . ASN A 1 115 ? -24.209 -1.381 2.909 1.00 86.38 115 ASN A CA 1
ATOM 946 C C . ASN A 1 115 ? -24.632 -0.059 3.567 1.00 86.38 115 ASN A C 1
ATOM 948 O O . ASN A 1 115 ? -23.829 0.690 4.130 1.00 86.38 115 ASN A O 1
ATOM 952 N N . ARG A 1 116 ? -25.923 0.269 3.456 1.00 87.00 116 ARG A N 1
ATOM 953 C CA . ARG A 1 116 ? -26.490 1.466 4.088 1.00 87.00 116 ARG A CA 1
ATOM 954 C C . ARG A 1 116 ? -26.718 1.189 5.570 1.00 87.00 116 ARG A C 1
ATOM 956 O O . ARG A 1 116 ? -27.363 0.205 5.911 1.00 87.00 116 ARG A O 1
ATOM 963 N N . VAL A 1 117 ? -26.253 2.088 6.432 1.00 88.88 117 VAL A N 1
ATOM 964 C CA . VAL A 1 117 ? -26.381 1.959 7.889 1.00 88.88 117 VAL A CA 1
ATOM 965 C C . VAL A 1 117 ? -27.004 3.228 8.455 1.00 88.88 117 VAL A C 1
ATOM 967 O O . VAL A 1 117 ? -26.722 4.326 7.977 1.00 88.88 117 VAL A O 1
ATOM 970 N N . VAL A 1 118 ? -27.894 3.099 9.438 1.00 86.62 118 VAL A N 1
ATOM 971 C CA . VAL A 1 118 ? -28.590 4.246 10.036 1.00 86.62 118 VAL A CA 1
ATOM 972 C C . VAL A 1 118 ? -27.871 4.668 11.313 1.00 86.62 118 VAL A C 1
ATOM 974 O O . VAL A 1 118 ? -27.781 3.898 12.265 1.00 86.62 118 VAL A O 1
ATOM 977 N N . VAL A 1 119 ? -27.377 5.905 11.337 1.00 85.62 119 VAL A N 1
ATOM 978 C CA . VAL A 1 119 ? -26.749 6.532 12.506 1.00 85.62 119 VAL A CA 1
ATOM 979 C C . VAL A 1 119 ? -27.466 7.854 12.756 1.00 85.62 119 VAL A C 1
ATOM 981 O O . VAL A 1 119 ? -27.574 8.676 11.849 1.00 85.62 119 VAL A O 1
ATOM 984 N N . ASN A 1 120 ? -28.000 8.056 13.964 1.00 86.00 120 ASN A N 1
ATOM 985 C CA . ASN A 1 120 ? -28.771 9.255 14.330 1.00 86.00 120 ASN A CA 1
ATOM 986 C C . ASN A 1 120 ? -29.896 9.588 13.325 1.00 86.00 120 ASN A C 1
ATOM 988 O O . ASN A 1 120 ? -29.993 10.716 12.843 1.00 86.00 120 ASN A O 1
ATOM 992 N N . ASN A 1 121 ? -30.712 8.590 12.958 1.00 86.00 121 ASN A N 1
ATOM 993 C CA . ASN A 1 121 ? -31.792 8.684 11.958 1.00 86.00 121 ASN A CA 1
ATOM 994 C C . ASN A 1 121 ? -31.352 9.105 10.543 1.00 86.00 121 ASN A C 1
ATOM 996 O O . ASN A 1 121 ? -32.190 9.374 9.682 1.00 86.00 121 ASN A O 1
ATOM 1000 N N . LYS A 1 122 ? -30.045 9.117 10.261 1.00 87.69 122 LYS A N 1
ATOM 1001 C CA . LYS A 1 122 ? -29.494 9.375 8.930 1.00 87.69 122 LYS A CA 1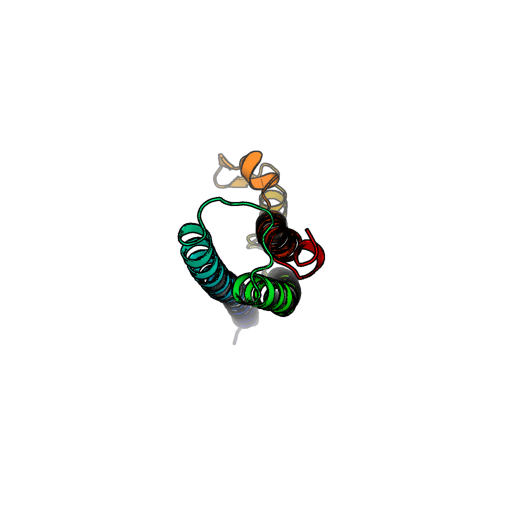
ATOM 1002 C C . LYS A 1 122 ? -28.918 8.083 8.370 1.00 87.69 122 LYS A C 1
ATOM 1004 O O . LYS A 1 122 ? -28.051 7.461 8.974 1.00 87.69 122 LYS A O 1
ATOM 1009 N N . GLY A 1 123 ? -29.417 7.666 7.209 1.00 86.25 123 GLY A N 1
ATOM 1010 C CA . GLY A 1 123 ? -28.873 6.520 6.485 1.00 86.25 123 GLY A CA 1
ATOM 1011 C C . GLY A 1 123 ? -27.610 6.921 5.732 1.00 86.25 123 GLY A C 1
ATOM 1012 O O . GLY A 1 123 ? -27.716 7.588 4.705 1.00 86.25 123 GLY A O 1
ATOM 1013 N N . ILE A 1 124 ? -26.450 6.501 6.225 1.00 87.56 124 ILE A N 1
ATOM 1014 C CA . ILE A 1 124 ? -25.132 6.780 5.651 1.00 87.56 124 ILE A CA 1
ATOM 1015 C C . ILE A 1 124 ? -24.668 5.541 4.874 1.00 87.56 124 ILE A C 1
ATOM 1017 O O . ILE A 1 124 ? -24.941 4.405 5.266 1.00 87.56 124 ILE A O 1
ATOM 1021 N N . ARG A 1 125 ? -23.997 5.748 3.740 1.00 88.38 125 ARG A N 1
ATOM 1022 C CA . ARG A 1 125 ? -23.438 4.682 2.901 1.00 88.38 125 ARG A CA 1
ATOM 1023 C C . ARG A 1 125 ? -22.128 5.157 2.280 1.00 88.38 125 ARG A C 1
ATOM 1025 O O . ARG A 1 125 ? -22.009 6.328 1.925 1.00 88.38 125 ARG A O 1
ATOM 1032 N N . ILE A 1 126 ? -21.178 4.245 2.104 1.00 85.44 126 ILE A N 1
ATOM 1033 C CA . ILE A 1 126 ? -19.981 4.488 1.294 1.00 85.44 126 ILE A CA 1
ATOM 1034 C C . ILE A 1 126 ? -20.382 4.624 -0.187 1.00 85.44 126 ILE A C 1
ATOM 1036 O O . ILE A 1 126 ? -21.198 3.858 -0.701 1.00 85.44 126 ILE A O 1
ATOM 1040 N N . GLY A 1 127 ? -19.819 5.610 -0.890 1.00 82.12 127 GLY A N 1
ATOM 1041 C CA . GLY A 1 127 ? -20.065 5.791 -2.324 1.00 82.12 127 GLY A CA 1
ATOM 1042 C C . GLY A 1 127 ? -19.626 4.571 -3.145 1.00 82.12 127 GLY A C 1
ATOM 1043 O O . GLY A 1 127 ? -18.626 3.929 -2.827 1.00 82.12 127 GLY A O 1
ATOM 1044 N N . HIS A 1 128 ? -20.336 4.263 -4.236 1.00 77.06 128 HIS A N 1
ATOM 1045 C CA . HIS A 1 128 ? -20.053 3.081 -5.069 1.00 77.06 128 HIS A CA 1
ATOM 1046 C C . HIS A 1 128 ? -18.597 3.024 -5.553 1.00 77.06 128 HIS A C 1
ATOM 1048 O O . HIS A 1 128 ? -17.979 1.963 -5.519 1.00 77.06 128 HIS A O 1
ATOM 1054 N N . PHE A 1 129 ? -18.025 4.170 -5.933 1.00 75.75 129 PHE A N 1
ATOM 1055 C CA . PHE A 1 129 ? -16.631 4.252 -6.367 1.00 75.75 129 PHE A CA 1
ATOM 1056 C C . PHE A 1 129 ? -15.649 3.846 -5.259 1.00 75.75 129 PHE A C 1
ATOM 1058 O O . PHE A 1 129 ? -14.757 3.039 -5.495 1.00 75.75 129 PHE A O 1
ATOM 1065 N N . ALA A 1 130 ? -15.866 4.316 -4.028 1.00 76.75 130 ALA A N 1
ATOM 1066 C CA . ALA A 1 130 ? -15.047 3.945 -2.874 1.00 76.75 130 ALA A CA 1
ATOM 1067 C C . ALA A 1 130 ? -15.200 2.459 -2.494 1.00 76.75 130 ALA A C 1
ATOM 1069 O O . ALA A 1 130 ? -14.262 1.850 -1.986 1.00 76.75 130 ALA A O 1
ATOM 1070 N N . CYS A 1 131 ? -16.350 1.848 -2.795 1.00 73.50 131 CYS A N 1
ATOM 1071 C CA . CYS A 1 131 ? -16.559 0.414 -2.605 1.00 73.50 131 CYS A CA 1
ATOM 1072 C C . CYS A 1 131 ? -15.791 -0.432 -3.641 1.00 73.50 131 CYS A C 1
ATOM 1074 O O . CYS A 1 131 ? -15.221 -1.470 -3.302 1.00 73.50 131 CYS A O 1
ATOM 1076 N N . ILE A 1 132 ? -15.744 0.018 -4.902 1.00 73.06 132 ILE A N 1
ATOM 1077 C CA . ILE A 1 132 ? -14.973 -0.632 -5.977 1.00 73.06 132 ILE A CA 1
ATOM 1078 C C . ILE A 1 132 ? -13.470 -0.526 -5.691 1.00 73.06 132 ILE A C 1
ATOM 1080 O O . ILE A 1 132 ? -12.750 -1.527 -5.757 1.00 73.06 132 ILE A O 1
ATOM 1084 N N . LEU A 1 133 ? -13.018 0.672 -5.311 1.00 72.56 133 LEU A N 1
ATOM 1085 C CA . LEU A 1 133 ? -11.638 1.017 -4.961 1.00 72.56 133 LEU A CA 1
ATOM 1086 C C . LEU A 1 133 ? -11.332 0.752 -3.481 1.00 72.56 133 LEU A C 1
ATOM 1088 O O . LEU A 1 133 ? -10.659 1.533 -2.813 1.00 72.56 133 LEU A O 1
ATOM 1092 N N . ARG A 1 134 ? -11.803 -0.386 -2.958 1.00 76.19 134 ARG A N 1
ATOM 1093 C CA . ARG A 1 134 ? -11.475 -0.834 -1.599 1.00 76.19 134 ARG A CA 1
ATOM 1094 C C . ARG A 1 134 ? -9.952 -0.783 -1.415 1.00 76.19 134 ARG A C 1
ATOM 1096 O O . ARG A 1 134 ? -9.239 -1.331 -2.254 1.00 76.19 134 ARG A O 1
ATOM 1103 N N . ASN A 1 135 ? -9.465 -0.161 -0.334 1.00 75.44 135 ASN A N 1
ATOM 1104 C CA . ASN A 1 135 ? -8.041 0.175 -0.114 1.00 75.44 135 ASN A CA 1
ATOM 1105 C C . ASN A 1 135 ? -7.047 -0.917 -0.549 1.00 75.44 135 ASN A C 1
ATOM 1107 O O . ASN A 1 135 ? -6.041 -0.624 -1.188 1.00 75.44 135 ASN A O 1
ATOM 1111 N N . LYS A 1 136 ? -7.353 -2.191 -0.276 1.00 78.81 136 LYS A N 1
ATOM 1112 C CA . LYS A 1 136 ? -6.510 -3.328 -0.673 1.00 78.81 136 LYS A CA 1
ATOM 1113 C C . LYS A 1 136 ? -6.331 -3.444 -2.199 1.00 78.81 136 LYS A C 1
ATOM 1115 O O . LYS A 1 136 ? -5.217 -3.634 -2.674 1.00 78.81 136 LYS A O 1
ATOM 1120 N N . ARG A 1 137 ? -7.406 -3.279 -2.980 1.00 83.94 137 ARG A N 1
ATOM 1121 C CA . ARG A 1 137 ? -7.367 -3.298 -4.456 1.00 83.94 137 ARG A CA 1
ATOM 1122 C C . ARG A 1 137 ? -6.610 -2.100 -5.023 1.00 83.94 137 ARG A C 1
ATOM 1124 O O . ARG A 1 137 ? -5.869 -2.274 -5.983 1.00 83.94 137 ARG A O 1
ATOM 1131 N N . ALA A 1 138 ? -6.769 -0.923 -4.415 1.00 86.56 138 ALA A N 1
ATOM 1132 C CA . ALA A 1 138 ? -6.060 0.290 -4.820 1.00 86.56 138 ALA A CA 1
ATOM 1133 C C . ALA A 1 138 ? -4.537 0.086 -4.785 1.00 86.56 138 ALA A C 1
ATOM 1135 O O . ALA A 1 138 ? -3.835 0.413 -5.739 1.00 86.56 138 ALA A O 1
ATOM 1136 N N . VAL A 1 139 ? -4.035 -0.525 -3.707 1.00 88.44 139 VAL A N 1
ATOM 1137 C CA . VAL A 1 139 ? -2.601 -0.792 -3.554 1.00 88.44 139 VAL A CA 1
ATOM 1138 C C . VAL A 1 139 ? -2.115 -1.871 -4.519 1.00 88.44 139 VAL A C 1
ATOM 1140 O O . VAL A 1 139 ? -1.068 -1.689 -5.131 1.00 88.44 139 VAL A O 1
ATOM 1143 N N . TYR A 1 140 ? -2.861 -2.962 -4.729 1.00 90.62 140 TYR A N 1
ATOM 1144 C CA . TYR A 1 140 ? -2.472 -3.955 -5.741 1.00 90.62 140 TYR A CA 1
ATOM 1145 C C . TYR A 1 140 ? -2.414 -3.367 -7.149 1.00 90.62 140 TYR A C 1
ATOM 1147 O O . TYR A 1 140 ? -1.507 -3.692 -7.909 1.00 90.62 140 TYR A O 1
ATOM 1155 N N . PHE A 1 141 ? -3.356 -2.486 -7.488 1.00 92.19 141 PHE A N 1
ATOM 1156 C CA . PHE A 1 141 ? -3.339 -1.779 -8.762 1.00 92.19 141 PHE A CA 1
ATOM 1157 C C . PHE A 1 141 ? -2.089 -0.899 -8.895 1.00 92.19 141 PHE A C 1
ATOM 1159 O O . PHE A 1 141 ? -1.403 -0.958 -9.913 1.00 92.19 141 PHE A O 1
ATOM 1166 N N . LEU A 1 142 ? -1.738 -0.158 -7.839 1.00 92.62 142 LEU A N 1
ATOM 1167 C CA . LEU A 1 142 ? -0.520 0.651 -7.789 1.00 92.62 142 LEU A CA 1
ATOM 1168 C C . LEU A 1 142 ? 0.748 -0.202 -7.952 1.00 92.62 142 LEU A C 1
ATOM 1170 O O . LEU A 1 142 ? 1.594 0.120 -8.781 1.00 92.62 142 LEU A O 1
ATOM 1174 N N . LEU A 1 143 ? 0.860 -1.314 -7.218 1.00 93.75 143 LEU A N 1
ATOM 1175 C CA . LEU A 1 143 ? 1.969 -2.261 -7.365 1.00 93.75 143 LEU A CA 1
ATOM 1176 C C . LEU A 1 143 ? 2.048 -2.796 -8.802 1.00 93.75 143 LEU A C 1
ATOM 1178 O O . LEU A 1 143 ? 3.127 -2.835 -9.387 1.00 93.75 143 LEU A O 1
ATOM 1182 N N . GLY A 1 144 ? 0.903 -3.153 -9.390 1.00 95.19 144 GLY A N 1
ATOM 1183 C CA . GLY A 1 144 ? 0.800 -3.613 -10.773 1.00 95.19 144 GLY A CA 1
ATOM 1184 C C . GLY A 1 144 ? 1.334 -2.595 -11.782 1.00 95.19 144 GLY A C 1
ATOM 1185 O O . GLY A 1 144 ? 2.086 -2.974 -12.676 1.00 95.19 144 GLY A O 1
ATOM 1186 N N . ILE A 1 145 ? 1.024 -1.305 -11.606 1.00 95.44 145 ILE A N 1
ATOM 1187 C CA . ILE A 1 145 ? 1.570 -0.229 -12.447 1.00 95.44 145 ILE A CA 1
ATOM 1188 C C . ILE A 1 145 ? 3.100 -0.228 -12.394 1.00 95.44 145 ILE A C 1
ATOM 1190 O O . ILE A 1 145 ? 3.740 -0.262 -13.442 1.00 95.44 145 ILE A O 1
ATOM 1194 N N . PHE A 1 146 ? 3.702 -0.229 -11.203 1.00 96.00 146 PHE A N 1
ATOM 1195 C CA . PHE A 1 146 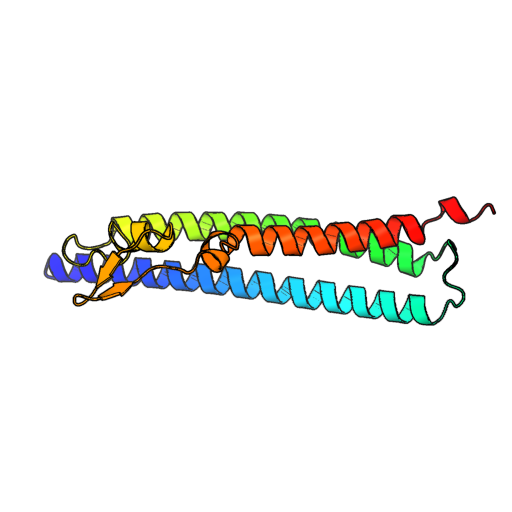? 5.163 -0.209 -11.081 1.00 96.00 146 PHE A CA 1
ATOM 1196 C C . PHE A 1 146 ? 5.818 -1.473 -11.650 1.00 96.00 146 PHE A C 1
ATOM 1198 O O . PHE A 1 146 ? 6.824 -1.368 -12.349 1.00 96.00 146 PHE A O 1
ATOM 1205 N N . TYR A 1 147 ? 5.227 -2.653 -11.434 1.00 96.31 147 TYR A N 1
ATOM 1206 C CA . TYR A 1 147 ? 5.689 -3.891 -12.066 1.00 96.31 147 TYR A CA 1
ATOM 1207 C C . TYR A 1 147 ? 5.710 -3.782 -13.593 1.00 96.31 147 TYR A C 1
ATOM 1209 O O . TYR A 1 147 ? 6.708 -4.137 -14.219 1.00 96.31 147 TYR A O 1
ATOM 1217 N N . VAL A 1 148 ? 4.632 -3.264 -14.188 1.00 96.75 148 VAL A N 1
ATOM 1218 C CA . VAL A 1 148 ? 4.524 -3.080 -15.641 1.00 96.75 148 VAL A CA 1
ATOM 1219 C C . VAL A 1 148 ? 5.538 -2.056 -16.144 1.00 96.75 148 VAL A C 1
ATOM 1221 O O . VAL A 1 148 ? 6.198 -2.309 -17.147 1.00 96.75 148 VAL A O 1
ATOM 1224 N N . LEU A 1 149 ? 5.721 -0.937 -15.439 1.00 95.69 149 LEU A N 1
ATOM 1225 C CA . LEU A 1 149 ? 6.698 0.089 -15.812 1.00 95.69 149 LEU A CA 1
ATOM 1226 C C . LEU A 1 149 ? 8.132 -0.449 -15.787 1.00 95.69 149 LEU A C 1
ATOM 1228 O O . LEU A 1 149 ? 8.871 -0.252 -16.750 1.00 95.69 149 LEU A O 1
ATOM 1232 N N . TYR A 1 150 ? 8.529 -1.168 -14.735 1.00 96.25 150 TYR A N 1
ATOM 1233 C CA . TYR A 1 150 ? 9.869 -1.755 -14.676 1.00 96.25 150 TYR A CA 1
ATOM 1234 C C . TYR A 1 150 ? 10.064 -2.865 -15.703 1.00 96.25 150 TYR A C 1
ATOM 1236 O O . TYR A 1 150 ? 11.113 -2.917 -16.339 1.00 96.25 150 TYR A O 1
ATOM 1244 N N . MET A 1 151 ? 9.054 -3.704 -15.934 1.00 95.56 151 MET A N 1
ATOM 1245 C CA . MET A 1 151 ? 9.101 -4.721 -16.986 1.00 95.56 151 MET A CA 1
ATOM 1246 C C . MET A 1 151 ? 9.249 -4.082 -18.372 1.00 95.56 151 MET A C 1
ATOM 1248 O O . MET A 1 151 ? 10.087 -4.514 -19.160 1.00 95.56 151 MET A O 1
ATOM 1252 N N . PHE A 1 152 ? 8.528 -2.991 -18.636 1.00 93.69 152 PHE A N 1
ATOM 1253 C CA . PHE A 1 152 ? 8.669 -2.214 -19.863 1.00 93.69 152 PHE A CA 1
ATOM 1254 C C . PHE A 1 152 ? 10.077 -1.619 -20.018 1.00 93.69 152 PHE A C 1
ATOM 1256 O O . PHE A 1 152 ? 10.664 -1.723 -21.094 1.00 93.69 152 PHE A O 1
ATOM 1263 N N . ILE A 1 153 ? 10.653 -1.044 -18.955 1.00 92.12 153 ILE A N 1
ATOM 1264 C CA . ILE A 1 153 ? 12.033 -0.527 -18.961 1.00 92.12 153 ILE A CA 1
ATOM 1265 C C . ILE A 1 153 ? 13.022 -1.650 -19.272 1.00 92.12 153 ILE A C 1
ATOM 1267 O O . ILE A 1 153 ? 13.877 -1.480 -20.139 1.00 92.12 153 ILE A O 1
ATOM 1271 N N . ILE A 1 154 ? 12.877 -2.803 -18.612 1.00 93.81 154 ILE A N 1
ATOM 1272 C CA . ILE A 1 154 ? 13.700 -3.985 -18.867 1.00 93.81 154 ILE A CA 1
ATOM 1273 C C . ILE A 1 154 ? 13.615 -4.314 -20.357 1.00 93.81 154 ILE A C 1
ATOM 1275 O O . ILE A 1 154 ? 14.640 -4.199 -21.015 1.00 93.81 154 ILE A O 1
ATOM 1279 N N . VAL A 1 155 ? 12.418 -4.593 -20.898 1.00 91.94 155 VAL A N 1
ATOM 1280 C CA . VAL A 1 155 ? 12.156 -5.004 -22.300 1.00 91.94 155 VAL A CA 1
ATOM 1281 C C . VAL A 1 155 ? 12.539 -3.948 -23.355 1.00 91.94 155 VAL A C 1
ATOM 1283 O O . VAL A 1 155 ? 12.877 -4.285 -24.494 1.00 91.94 155 VAL A O 1
ATOM 1286 N N . THR A 1 156 ? 12.580 -2.673 -22.991 1.00 89.94 156 THR A N 1
ATOM 1287 C CA . THR A 1 156 ? 12.992 -1.618 -23.926 1.00 89.94 156 THR A CA 1
ATOM 1288 C C . THR A 1 156 ? 14.511 -1.470 -23.995 1.00 89.94 156 THR A C 1
ATOM 1290 O O . THR A 1 156 ? 15.037 -1.297 -25.090 1.00 89.94 156 THR A O 1
ATOM 1293 N N . PHE A 1 157 ? 15.220 -1.577 -22.866 1.00 89.56 157 PHE A N 1
ATOM 1294 C CA . PHE A 1 157 ? 16.639 -1.196 -22.767 1.00 89.56 157 PHE A CA 1
ATOM 1295 C C . PHE A 1 157 ? 17.625 -2.353 -22.615 1.00 89.56 157 PHE A C 1
ATOM 1297 O O . PHE A 1 157 ? 18.824 -2.111 -22.476 1.00 89.56 157 PHE A O 1
ATOM 1304 N N . GLY A 1 158 ? 17.163 -3.599 -22.601 1.00 88.00 158 GLY A N 1
ATOM 1305 C CA . GLY A 1 158 ? 18.063 -4.729 -22.414 1.00 88.00 158 GLY A CA 1
ATOM 1306 C C . GLY A 1 158 ? 18.858 -5.157 -23.651 1.00 88.00 158 GLY A C 1
ATOM 1307 O O . GLY A 1 158 ? 18.722 -4.603 -24.746 1.00 88.00 158 GLY A O 1
ATOM 1308 N N . PRO A 1 159 ? 19.726 -6.166 -23.469 1.00 86.12 159 PRO A N 1
ATOM 1309 C CA . PRO A 1 159 ? 20.819 -6.469 -24.390 1.00 86.12 159 PRO A CA 1
ATOM 1310 C C . PRO A 1 159 ? 20.391 -7.097 -25.723 1.00 86.12 159 PRO A C 1
ATOM 1312 O O . PRO A 1 159 ? 21.213 -7.203 -26.630 1.00 86.12 159 PRO A O 1
ATOM 1315 N N . TRP A 1 160 ? 19.127 -7.495 -25.889 1.00 85.38 160 TRP A N 1
ATOM 1316 C CA . TRP A 1 160 ? 18.630 -8.087 -27.144 1.00 85.38 160 TRP A CA 1
ATOM 1317 C C . TRP A 1 160 ? 18.636 -7.108 -28.323 1.00 85.38 160 TRP A C 1
ATOM 1319 O O . TRP A 1 160 ? 18.572 -7.543 -29.470 1.00 85.38 160 TRP A O 1
ATOM 1329 N N . TRP A 1 161 ? 18.760 -5.805 -28.065 1.00 79.94 161 TRP A N 1
ATOM 1330 C CA . TRP A 1 161 ? 18.885 -4.791 -29.110 1.00 79.94 161 TRP A CA 1
ATOM 1331 C C . TRP A 1 161 ? 20.336 -4.486 -29.521 1.00 79.94 161 TRP A C 1
ATOM 1333 O O . TRP A 1 161 ? 20.536 -3.678 -30.416 1.00 79.94 161 TRP A O 1
ATOM 1343 N N . CYS A 1 162 ? 21.357 -5.124 -28.924 1.00 65.44 162 CYS A N 1
ATOM 1344 C CA . CYS A 1 162 ? 22.773 -4.875 -29.262 1.00 65.44 162 CYS A CA 1
ATOM 1345 C C . CYS A 1 162 ? 23.198 -5.340 -30.671 1.00 65.44 162 CYS A C 1
ATOM 1347 O O . CYS A 1 162 ? 24.299 -5.007 -31.094 1.00 65.44 162 CYS A O 1
ATOM 1349 N N . ASN A 1 163 ? 22.377 -6.135 -31.366 1.00 57.34 163 ASN A N 1
ATOM 1350 C CA . ASN A 1 163 ? 22.733 -6.802 -32.629 1.00 57.34 163 ASN A CA 1
ATOM 1351 C C . ASN A 1 163 ? 21.934 -6.295 -33.850 1.00 57.34 163 ASN A C 1
ATOM 1353 O O . ASN A 1 163 ? 21.818 -7.012 -34.845 1.00 57.34 163 ASN A O 1
ATOM 1357 N N . LYS A 1 164 ? 21.354 -5.091 -33.770 1.00 49.88 164 LYS A N 1
ATOM 1358 C CA . LYS A 1 164 ? 20.700 -4.402 -34.893 1.00 49.88 164 LYS A CA 1
ATOM 1359 C C . LYS A 1 164 ? 21.372 -3.073 -35.193 1.00 49.88 164 LYS A C 1
ATOM 1361 O O . LYS A 1 164 ? 21.760 -2.393 -34.221 1.00 49.88 164 LYS A O 1
#

Secondary structure (DSSP, 8-state):
--HHHHHHHHHHHHHHHHHHHHHHHHHHHHHHHHHHHHHHHHHHHHHHTT-S--S---HHHHHHHHHHHHHHHHHHHHHHHHHHHHHHHHHHHHHHS-TTT-SSSTHHHHHHTT--EEETTEEE---HHHHHT-HHHHHHHHHHHHHHHHHHHHHHHSGGGTT-

Foldseek 3Di:
DPPVVVLVVQLVVLVVVLVVLVVVLVVLLVVLVVVLVVLVVVLVVVCVVVPPLALEADPVLLVSLVVLLVSLVVSVVVNVVSVVVSVVSLVSSVVSDDPVPCCSPDQVVCQLCQHFHADPNDTDGDDPVCNVPPVVVVSVVVSVVSNVVSVVSNSRHHDPNVPD